Protein AF-A0A7D5L959-F1 (afdb_monomer_lite)

Foldseek 3Di:
DPDQPPDQQDPVLVCVVVVVDAQDDDCRVVVVVVSVVVNVSRVVSVVVVVVCCVPPPDPVVVCVLFPDQDPVRDIRDPNDPVSVVVVVVVVVVVCVVVPLVVQVVVCPPPPDDRPVQVVVQVVVCVVCVVVVHNPVGDDDDCVVVVVVVVVVVVVVVVPDD

Secondary structure (DSSP, 8-state):
-------SS-HHHHHHHTTSS---STTHHHHHHHHHHHHHHHHHHHHHHHHHHHHHS-HHHHHHHH-PPPTTS---TT--HHHHHHHHHHHHHHHHHTTHHHHHHH--STTS--HHHHHHHHHHHHHHHHTT----------HHHHHHHHHHHHHHTTS--

Radius of gyration: 20.01 Å; chains: 1; bounding box: 52×40×47 Å

Organism: NCBI:txid2743089

Sequence (161 aa):
MVSRKNAMPTTEDRRWLTGEKTYDGQHAKRQRYQRRNDVRDRVYDSVLDFTILFWDLEEDERRKIFGEVTDDGSQWVDADEEFRDGVRDALAFLLRGIGVRTLVRESADESSPHVAEQFLALATARAGQREGFLVDDVELDVEGVQECLRERVLADDSGGA

InterPro domains:
  IPR058415 Domain of unknown function [PF26404] (10-156)

pLDDT: mean 71.15, std 14.98, range [38.19, 90.94]

Structure (mmCIF, N/CA/C/O backbone):
data_AF-A0A7D5L959-F1
#
_entry.id   AF-A0A7D5L959-F1
#
loop_
_atom_site.group_PDB
_atom_site.id
_atom_site.type_symbol
_atom_site.label_atom_id
_atom_site.label_alt_id
_atom_site.label_comp_id
_atom_site.label_asym_id
_atom_site.label_entity_id
_atom_site.label_seq_id
_atom_site.pdbx_PDB_ins_code
_atom_site.Cartn_x
_atom_site.Cartn_y
_atom_site.Cartn_z
_atom_site.occupancy
_atom_site.B_iso_or_equiv
_atom_site.auth_seq_id
_atom_site.auth_comp_id
_atom_site.auth_asym_id
_atom_site.auth_atom_id
_atom_site.pdbx_PDB_model_num
ATOM 1 N N . MET A 1 1 ? -21.027 -3.275 -9.545 1.00 38.19 1 MET A N 1
ATOM 2 C CA . MET A 1 1 ? -19.699 -3.008 -8.955 1.00 38.19 1 MET A CA 1
ATOM 3 C C . MET A 1 1 ? -19.902 -2.167 -7.713 1.00 38.19 1 MET A C 1
ATOM 5 O O . MET A 1 1 ? -20.474 -1.091 -7.821 1.00 38.19 1 MET A O 1
ATOM 9 N N . VAL A 1 2 ? -19.539 -2.680 -6.537 1.00 43.62 2 VAL A N 1
ATOM 10 C CA . VAL A 1 2 ? -19.527 -1.874 -5.309 1.00 43.62 2 VAL A CA 1
ATOM 11 C C . VAL A 1 2 ? -18.402 -0.854 -5.472 1.00 43.62 2 VAL A C 1
ATOM 13 O O . VAL A 1 2 ? -17.284 -1.244 -5.796 1.00 43.62 2 VAL A O 1
ATOM 16 N N . SER A 1 3 ? -18.711 0.435 -5.332 1.00 48.69 3 SER A N 1
ATOM 17 C CA . SER A 1 3 ? -17.702 1.495 -5.352 1.00 48.69 3 SER A CA 1
ATOM 18 C C . SER A 1 3 ? -16.715 1.231 -4.216 1.00 48.69 3 SER A C 1
ATOM 20 O O . SER A 1 3 ? -17.086 1.378 -3.051 1.00 48.69 3 SER A O 1
ATOM 22 N N . ARG A 1 4 ? -15.486 0.816 -4.542 1.00 59.28 4 ARG A N 1
ATOM 23 C CA . ARG A 1 4 ? -14.383 0.797 -3.574 1.00 59.28 4 ARG A CA 1
ATOM 24 C C . ARG A 1 4 ? -14.174 2.218 -3.061 1.00 59.28 4 ARG A C 1
ATOM 26 O O . ARG A 1 4 ? -14.469 3.192 -3.768 1.00 59.28 4 ARG A O 1
ATOM 33 N N . LYS A 1 5 ? -13.751 2.368 -1.807 1.00 62.19 5 LYS A N 1
ATOM 34 C CA . LYS A 1 5 ? -13.461 3.698 -1.257 1.00 62.19 5 LYS A CA 1
ATOM 35 C C . LYS A 1 5 ? -12.111 4.127 -1.823 1.00 62.19 5 LYS A C 1
ATOM 37 O O . LYS A 1 5 ? -11.090 3.932 -1.180 1.00 62.19 5 LYS A O 1
ATOM 42 N N . ASN A 1 6 ? -12.132 4.710 -3.021 1.00 54.47 6 ASN A N 1
ATOM 43 C CA . ASN A 1 6 ? -10.957 5.200 -3.740 1.00 54.47 6 ASN A CA 1
ATOM 44 C C . ASN A 1 6 ? -10.188 6.211 -2.873 1.00 54.47 6 ASN A C 1
ATOM 46 O O . ASN A 1 6 ? -10.568 7.380 -2.824 1.00 54.47 6 ASN A O 1
ATOM 50 N N . ALA A 1 7 ? -9.188 5.752 -2.119 1.00 57.28 7 ALA A N 1
ATOM 51 C CA . ALA A 1 7 ? -7.979 6.482 -1.739 1.00 57.28 7 ALA A CA 1
ATOM 52 C C . ALA A 1 7 ? -7.244 5.763 -0.600 1.00 57.28 7 ALA A C 1
ATOM 54 O O . ALA A 1 7 ? -7.848 5.395 0.415 1.00 57.28 7 ALA A O 1
ATOM 55 N N . MET A 1 8 ? -5.914 5.752 -0.738 1.00 70.44 8 MET A N 1
ATOM 56 C CA . MET A 1 8 ? -4.934 5.712 0.352 1.00 70.44 8 MET A CA 1
ATOM 57 C C . MET A 1 8 ? -5.342 6.625 1.523 1.00 70.44 8 MET A C 1
ATOM 59 O O . MET A 1 8 ? -6.139 7.546 1.316 1.00 70.44 8 MET A O 1
ATOM 63 N N . PRO A 1 9 ? -4.823 6.397 2.750 1.00 79.25 9 PRO A N 1
ATOM 64 C CA . PRO A 1 9 ? -5.300 7.081 3.950 1.00 79.25 9 PRO A CA 1
ATOM 65 C C . PRO A 1 9 ? -5.525 8.574 3.714 1.00 79.25 9 PRO A C 1
ATOM 67 O O . PRO A 1 9 ? -4.619 9.285 3.266 1.00 79.25 9 PRO A O 1
ATOM 70 N N . THR A 1 10 ? -6.749 9.036 3.980 1.00 86.12 10 THR A N 1
ATOM 71 C CA . THR A 1 10 ? -7.120 10.437 3.762 1.00 86.12 10 THR A CA 1
ATOM 72 C C . THR A 1 10 ? -6.328 11.344 4.695 1.00 86.12 10 THR A C 1
ATOM 74 O O . THR A 1 10 ? -5.794 10.898 5.712 1.00 86.12 10 THR A O 1
ATOM 77 N N . THR A 1 11 ? -6.304 12.648 4.418 1.00 86.50 11 THR A N 1
ATOM 78 C CA . THR A 1 11 ? -5.689 13.629 5.323 1.00 86.50 11 THR A CA 1
ATOM 79 C C . THR A 1 11 ? -6.217 13.497 6.753 1.00 86.50 11 THR A C 1
ATOM 81 O O . THR A 1 11 ? -5.450 13.573 7.705 1.00 86.50 11 THR A O 1
ATOM 84 N N . GLU A 1 12 ? -7.515 13.240 6.935 1.00 86.38 12 GLU A N 1
ATOM 85 C CA . GLU A 1 12 ? -8.068 13.022 8.274 1.00 86.38 12 GLU A CA 1
ATOM 86 C C . GLU A 1 12 ? -7.581 11.729 8.926 1.00 86.38 12 GLU A C 1
ATOM 88 O O . GLU A 1 12 ? -7.374 11.704 10.140 1.00 86.38 12 GLU A O 1
ATOM 93 N N . ASP A 1 13 ? -7.421 10.665 8.139 1.00 88.94 13 ASP A N 1
ATOM 94 C CA . ASP A 1 13 ? -6.902 9.394 8.631 1.00 88.94 13 ASP A CA 1
ATOM 95 C C . ASP A 1 13 ? -5.457 9.567 9.096 1.00 88.94 13 ASP A C 1
ATOM 97 O O . ASP A 1 13 ? -5.129 9.133 10.196 1.00 88.94 13 ASP A O 1
ATOM 101 N N . ARG A 1 14 ? -4.631 10.284 8.320 1.00 88.56 14 ARG A N 1
ATOM 102 C CA . ARG A 1 14 ? -3.250 10.622 8.694 1.00 88.56 14 ARG A CA 1
ATOM 103 C C . ARG A 1 14 ? -3.209 11.393 10.002 1.00 88.56 14 ARG A C 1
ATOM 105 O O . ARG A 1 14 ? -2.604 10.910 10.946 1.00 88.56 14 ARG A O 1
ATOM 112 N N . ARG A 1 15 ? -3.947 12.504 10.104 1.00 89.25 15 ARG A N 1
ATOM 113 C CA . ARG A 1 15 ? -4.000 13.320 11.331 1.00 89.25 15 ARG A CA 1
ATOM 114 C C . ARG A 1 15 ? -4.450 12.518 12.551 1.00 89.25 15 ARG A C 1
ATOM 116 O O . ARG A 1 15 ? -3.992 12.757 13.661 1.00 89.25 15 ARG A O 1
ATOM 123 N N . TRP A 1 16 ? -5.375 11.576 12.375 1.00 90.94 16 TRP A N 1
ATOM 124 C CA . TRP A 1 16 ? -5.809 10.713 13.472 1.00 90.94 16 TRP A CA 1
ATOM 125 C C . TRP A 1 16 ? -4.756 9.657 13.849 1.00 90.94 16 TRP A C 1
ATOM 127 O O . TRP A 1 16 ? -4.556 9.401 15.035 1.00 90.94 16 TRP A O 1
ATOM 137 N N . LEU A 1 17 ? -4.070 9.062 12.868 1.00 89.06 17 LEU A N 1
ATOM 138 C CA . LEU A 1 17 ? -3.004 8.078 13.086 1.00 89.06 17 LEU A CA 1
ATOM 139 C C . LEU A 1 17 ? -1.735 8.706 13.687 1.00 89.06 17 LEU A C 1
ATOM 141 O O . LEU A 1 17 ? -1.097 8.065 14.517 1.00 89.06 17 LEU A O 1
ATOM 145 N N . THR A 1 18 ? -1.403 9.949 13.322 1.00 89.69 18 THR A N 1
ATOM 146 C CA . THR A 1 18 ? -0.261 10.714 13.862 1.00 89.69 18 THR A CA 1
ATOM 147 C C . THR A 1 18 ? -0.557 11.370 15.212 1.00 89.69 18 THR A C 1
ATOM 149 O O . THR A 1 18 ? 0.339 11.921 15.843 1.00 89.69 18 THR A O 1
ATOM 152 N N . GLY A 1 19 ? -1.807 11.309 15.686 1.00 88.19 19 GLY A N 1
ATOM 153 C CA . GLY A 1 19 ? -2.224 11.911 16.955 1.00 88.19 19 GLY A CA 1
ATOM 154 C C . GLY A 1 19 ? -2.512 13.415 16.889 1.00 88.19 19 GLY A C 1
ATOM 155 O O . GLY A 1 19 ? -2.904 14.001 17.895 1.00 88.19 19 GLY A O 1
ATOM 156 N N . GLU A 1 20 ? -2.405 14.042 15.716 1.00 88.81 20 GLU A N 1
ATOM 157 C CA . GLU A 1 20 ? -2.801 15.440 15.488 1.00 88.81 20 GLU A CA 1
ATOM 158 C C . GLU A 1 20 ? -4.312 15.681 15.638 1.00 88.81 20 GLU A C 1
ATOM 160 O O . GLU A 1 20 ? -4.755 16.816 15.834 1.00 88.81 20 GLU A O 1
ATOM 165 N N . LYS A 1 21 ? -5.128 14.630 15.505 1.00 88.81 21 LYS A N 1
ATOM 166 C CA . LYS A 1 21 ? -6.578 14.658 15.718 1.00 88.81 21 LYS A CA 1
ATOM 167 C C . LYS A 1 21 ? -6.979 13.581 16.718 1.00 88.81 21 LYS A C 1
ATOM 169 O O . LYS A 1 21 ? -6.784 12.395 16.465 1.00 88.81 21 LYS A O 1
ATOM 174 N N . THR A 1 22 ? -7.663 13.986 17.784 1.00 85.88 22 THR A N 1
ATOM 175 C CA . THR A 1 22 ? -8.243 13.075 18.781 1.00 85.88 22 THR A CA 1
ATOM 176 C C . THR A 1 22 ? -9.766 13.179 18.775 1.00 85.88 22 THR A C 1
ATOM 178 O O . THR A 1 22 ? -10.337 14.221 18.456 1.00 85.88 22 THR A O 1
ATOM 181 N N . TYR A 1 23 ? -10.434 12.063 19.064 1.00 85.00 23 TYR A N 1
ATOM 182 C CA . TYR A 1 23 ? -11.885 12.020 19.223 1.00 85.00 23 TYR A CA 1
ATOM 183 C C . TYR A 1 23 ? -12.220 11.941 20.708 1.00 85.00 23 TYR A C 1
ATOM 185 O O . TYR A 1 23 ? -11.920 10.924 21.339 1.00 85.00 23 TYR A O 1
ATOM 193 N N . ASP A 1 24 ? -12.901 12.966 21.215 1.00 82.94 24 ASP A N 1
ATOM 194 C CA . ASP A 1 24 ? -13.306 13.099 22.615 1.00 82.94 24 ASP A CA 1
ATOM 195 C C . ASP A 1 24 ? -14.835 13.224 22.756 1.00 82.94 24 ASP A C 1
ATOM 197 O O . ASP A 1 24 ? -15.558 13.493 21.795 1.00 82.94 24 ASP A O 1
ATOM 201 N N . GLY A 1 25 ? -15.353 12.971 23.962 1.00 87.44 25 GLY A N 1
ATOM 202 C CA . GLY A 1 25 ? -16.783 13.075 24.285 1.00 87.44 25 GLY A CA 1
ATOM 203 C C . GLY A 1 25 ? -17.577 11.759 24.233 1.00 87.44 25 GLY A C 1
ATOM 204 O O . GLY A 1 25 ? -17.027 10.668 24.066 1.00 87.44 25 GLY A O 1
ATOM 205 N N . GLN A 1 26 ? -18.906 11.853 24.396 1.00 80.56 26 GLN A N 1
ATOM 206 C CA . GLN A 1 26 ? -19.797 10.697 24.631 1.00 80.56 26 GLN A CA 1
ATOM 207 C C . GLN A 1 26 ? -19.765 9.631 23.521 1.00 80.56 26 GLN A C 1
ATOM 209 O O . GLN A 1 26 ? -20.008 8.452 23.779 1.00 80.56 26 GLN A O 1
ATOM 214 N N . HIS A 1 27 ? -19.437 10.013 22.286 1.00 83.06 27 HIS A N 1
ATOM 215 C CA . HIS A 1 27 ? -19.382 9.097 21.142 1.00 83.06 27 HIS A CA 1
ATOM 216 C C . HIS A 1 27 ? -17.956 8.776 20.672 1.00 83.06 27 HIS A C 1
ATOM 218 O O . HIS A 1 27 ? -17.787 8.067 19.678 1.00 83.06 27 HIS A O 1
ATOM 224 N N . ALA A 1 28 ? -16.928 9.207 21.411 1.00 84.12 28 ALA A N 1
ATOM 225 C CA . ALA A 1 28 ? -15.518 9.027 21.060 1.00 84.12 28 ALA A CA 1
ATOM 226 C C . ALA A 1 28 ? -15.138 7.568 20.776 1.00 84.12 28 ALA A C 1
ATOM 228 O O . ALA A 1 28 ? -14.364 7.273 19.868 1.00 84.12 28 ALA A O 1
ATOM 229 N N . LYS A 1 29 ? -15.674 6.616 21.551 1.00 85.06 29 LYS A N 1
ATOM 230 C CA . LYS A 1 29 ? -15.396 5.184 21.350 1.00 85.06 29 LYS A CA 1
ATOM 231 C C . LYS A 1 29 ? -15.922 4.691 19.998 1.00 85.06 29 LYS A C 1
ATOM 233 O O . LYS A 1 29 ? -15.203 4.003 19.278 1.00 85.06 29 LYS A O 1
ATOM 238 N N . ARG A 1 30 ? -17.153 5.077 19.642 1.00 88.94 30 ARG A N 1
ATOM 239 C CA . ARG A 1 30 ? -17.791 4.701 18.372 1.00 88.94 30 ARG A CA 1
ATOM 240 C C . ARG A 1 30 ? -17.087 5.354 17.183 1.00 88.94 30 ARG A C 1
ATOM 242 O O . ARG A 1 30 ? -16.822 4.666 16.206 1.00 88.94 30 ARG A O 1
ATOM 249 N N . GLN A 1 31 ? -16.735 6.635 17.293 1.00 86.00 31 GLN A N 1
ATOM 250 C CA . GLN A 1 31 ? -16.019 7.366 16.243 1.00 86.00 31 GLN A CA 1
ATOM 251 C C . GLN A 1 31 ? -14.629 6.774 15.984 1.00 86.00 31 GLN A C 1
ATOM 253 O O . GLN A 1 31 ? -14.275 6.522 14.836 1.00 86.00 31 GLN A O 1
ATOM 258 N N . ARG A 1 32 ? -13.871 6.447 17.042 1.00 86.31 32 ARG A N 1
ATOM 259 C CA . ARG A 1 32 ? -12.577 5.753 16.914 1.00 86.31 32 ARG A CA 1
ATOM 260 C C . ARG A 1 32 ? -12.714 4.381 16.260 1.00 86.31 32 ARG A C 1
ATOM 262 O O . ARG A 1 32 ? -11.876 4.016 15.444 1.00 86.31 32 ARG A O 1
ATOM 269 N N . TYR A 1 33 ? -13.750 3.620 16.612 1.00 87.88 33 TYR A N 1
ATOM 270 C CA . TYR A 1 33 ? -14.001 2.315 16.000 1.00 87.88 33 TYR A CA 1
ATOM 271 C C . TYR A 1 33 ? -14.330 2.434 14.508 1.00 87.88 33 TYR A C 1
ATOM 273 O O . TYR A 1 33 ? -13.717 1.750 13.696 1.00 87.88 33 TYR A O 1
ATOM 281 N N . GLN A 1 34 ? -15.246 3.336 14.143 1.00 87.00 34 GLN A N 1
ATOM 282 C CA . GLN A 1 34 ? -15.591 3.590 12.742 1.00 87.00 34 GLN A CA 1
ATOM 283 C C . GLN A 1 34 ? -14.365 4.029 11.945 1.00 87.00 34 GLN A C 1
ATOM 285 O O . GLN A 1 34 ? -14.084 3.444 10.907 1.00 87.00 34 GLN A O 1
ATOM 290 N N . ARG A 1 35 ? -13.565 4.952 12.492 1.00 88.88 35 ARG A N 1
ATOM 291 C CA . ARG A 1 35 ? -12.331 5.412 11.851 1.00 88.88 35 ARG A CA 1
ATOM 292 C C . ARG A 1 35 ? -11.332 4.275 11.622 1.00 88.88 35 ARG A C 1
ATOM 294 O O . ARG A 1 35 ? -10.768 4.184 10.540 1.00 88.88 35 ARG A O 1
ATOM 301 N N . ARG A 1 36 ? -11.144 3.372 12.594 1.00 88.88 36 ARG A N 1
ATOM 302 C CA . ARG A 1 36 ? -10.313 2.165 12.410 1.00 88.88 36 ARG A CA 1
ATOM 303 C C . ARG A 1 36 ? -10.810 1.303 11.259 1.00 88.88 36 ARG A C 1
ATOM 305 O O . ARG A 1 36 ? -9.996 0.836 10.471 1.00 88.88 36 ARG A O 1
ATOM 312 N N . ASN A 1 37 ? -12.120 1.081 11.186 1.00 88.44 37 ASN A N 1
ATOM 313 C CA . ASN A 1 37 ? -12.697 0.266 10.128 1.00 88.44 37 ASN A CA 1
ATOM 314 C C . ASN A 1 37 ? -12.556 0.941 8.759 1.00 88.44 37 ASN A C 1
ATOM 316 O O . ASN A 1 37 ? -12.149 0.290 7.810 1.00 88.44 37 ASN A O 1
ATOM 320 N N . ASP A 1 38 ? -12.795 2.250 8.672 1.00 88.44 38 ASP A N 1
ATOM 321 C CA . ASP A 1 38 ? -12.624 3.008 7.431 1.00 88.44 38 ASP A CA 1
ATOM 322 C C . ASP A 1 38 ? -11.174 2.991 6.936 1.00 88.44 38 ASP A C 1
ATOM 324 O O . ASP A 1 38 ? -10.941 2.774 5.750 1.00 88.44 38 ASP A O 1
ATOM 328 N N . VAL A 1 39 ? -10.199 3.168 7.836 1.00 87.38 39 VAL A N 1
ATOM 329 C CA . VAL A 1 39 ? -8.774 3.038 7.496 1.00 87.38 39 VAL A CA 1
ATOM 330 C C . VAL A 1 39 ? -8.463 1.621 7.019 1.00 87.38 39 VAL A C 1
ATOM 332 O O . VAL A 1 39 ? -7.783 1.461 6.011 1.00 87.38 39 VAL A O 1
ATOM 335 N N . ARG A 1 40 ? -8.980 0.593 7.705 1.00 87.94 40 ARG A N 1
ATOM 336 C CA . ARG A 1 40 ? -8.778 -0.808 7.314 1.00 87.94 40 ARG A CA 1
ATOM 337 C C . ARG A 1 40 ? -9.314 -1.085 5.913 1.00 87.94 40 ARG A C 1
ATOM 339 O O . ARG A 1 40 ? -8.603 -1.677 5.109 1.00 87.94 40 ARG A O 1
ATOM 346 N N . ASP A 1 41 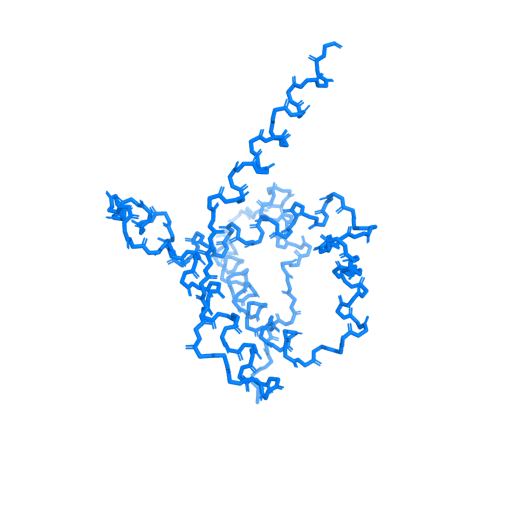? -10.542 -0.659 5.638 1.00 87.12 41 ASP A N 1
ATOM 347 C CA . ASP A 1 41 ? -11.198 -0.889 4.353 1.00 87.12 41 ASP A CA 1
ATOM 348 C C . ASP A 1 41 ? -10.450 -0.158 3.227 1.00 87.12 41 ASP A C 1
ATOM 350 O O . ASP A 1 41 ? -10.202 -0.749 2.183 1.00 87.12 41 ASP A O 1
ATOM 354 N N . ARG A 1 42 ? -9.987 1.081 3.463 1.00 88.06 42 ARG A N 1
ATOM 355 C CA . ARG A 1 42 ? -9.160 1.829 2.497 1.00 88.06 42 ARG A CA 1
ATOM 356 C C . ARG A 1 42 ? -7.826 1.156 2.210 1.00 88.06 42 ARG A C 1
ATOM 358 O O . ARG A 1 42 ? -7.444 1.049 1.056 1.00 88.06 42 ARG A O 1
ATOM 365 N N . VAL A 1 43 ? -7.113 0.704 3.244 1.00 86.50 43 VAL A N 1
ATOM 366 C CA . VAL A 1 43 ? -5.838 -0.008 3.060 1.00 86.50 43 VAL A CA 1
ATOM 367 C C . VAL A 1 43 ? -6.060 -1.290 2.261 1.00 86.50 43 VAL A C 1
ATOM 369 O O . VAL A 1 43 ? -5.298 -1.572 1.344 1.00 86.50 43 VAL A O 1
ATOM 372 N N . TYR A 1 44 ? -7.114 -2.042 2.579 1.00 84.44 44 TYR A N 1
ATOM 373 C CA . TYR A 1 44 ? -7.464 -3.257 1.849 1.00 84.44 44 TYR A CA 1
ATOM 374 C C . TYR A 1 44 ? -7.781 -2.974 0.374 1.00 84.44 44 TYR A C 1
ATOM 376 O O . TYR A 1 44 ? -7.212 -3.623 -0.502 1.00 84.44 44 TYR A O 1
ATOM 384 N N . ASP A 1 45 ? -8.630 -1.980 0.097 1.00 85.81 45 ASP A N 1
ATOM 385 C CA . ASP A 1 45 ? -8.975 -1.573 -1.268 1.00 85.81 45 ASP A CA 1
ATOM 386 C C . ASP A 1 45 ? -7.724 -1.118 -2.044 1.00 85.81 45 ASP A C 1
ATOM 388 O O . ASP A 1 45 ? -7.495 -1.598 -3.152 1.00 85.81 45 ASP A O 1
ATOM 392 N N . SER A 1 46 ? -6.853 -0.297 -1.440 1.00 85.12 46 SER A N 1
ATOM 393 C CA . SER A 1 46 ? -5.596 0.144 -2.063 1.00 85.12 46 SER A CA 1
ATOM 394 C C . SER A 1 46 ? -4.662 -1.017 -2.419 1.00 85.12 46 SER A C 1
ATOM 396 O O . SER A 1 46 ? -4.033 -1.000 -3.473 1.00 85.12 46 SER A O 1
ATOM 398 N N . VAL A 1 47 ? -4.567 -2.042 -1.563 1.00 84.12 47 VAL A N 1
ATOM 399 C CA . VAL A 1 47 ? -3.750 -3.233 -1.854 1.00 84.12 47 VAL A CA 1
ATOM 400 C C . VAL A 1 47 ? -4.288 -3.987 -3.069 1.00 84.12 47 VAL A C 1
ATOM 402 O O . VAL A 1 47 ? -3.509 -4.456 -3.898 1.00 84.12 47 VAL A O 1
ATOM 405 N N . LEU A 1 48 ? -5.611 -4.086 -3.210 1.00 84.44 48 LEU A N 1
ATOM 406 C CA . LEU A 1 48 ? -6.215 -4.695 -4.394 1.00 84.44 48 LEU A CA 1
ATOM 407 C C . LEU A 1 48 ? -5.994 -3.849 -5.648 1.00 84.44 48 LEU A C 1
ATOM 409 O O . LEU A 1 48 ? -5.778 -4.403 -6.726 1.00 84.44 48 LEU A O 1
ATOM 413 N N . ASP A 1 49 ? -6.015 -2.526 -5.518 1.00 86.44 49 ASP A N 1
ATOM 414 C CA . ASP A 1 49 ? -5.787 -1.622 -6.640 1.00 86.44 49 ASP A CA 1
ATOM 415 C C . ASP A 1 49 ? -4.340 -1.699 -7.156 1.00 86.44 49 ASP A C 1
ATOM 417 O O . ASP A 1 49 ? -4.131 -1.563 -8.361 1.00 86.44 49 ASP A O 1
ATOM 421 N N . PHE A 1 50 ? -3.350 -2.056 -6.321 1.00 85.06 50 PHE A N 1
ATOM 422 C CA . PHE A 1 50 ? -1.994 -2.357 -6.8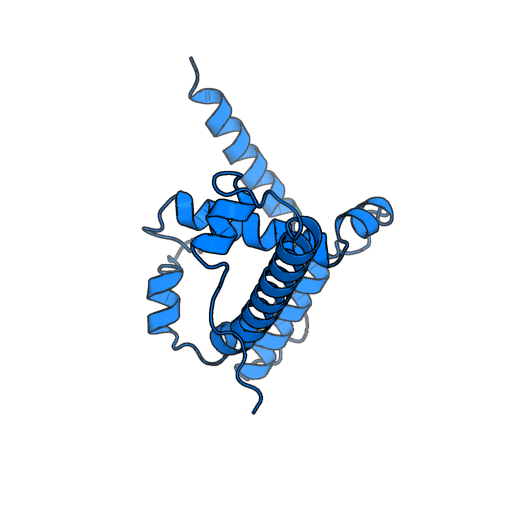07 1.00 85.06 50 PHE A CA 1
ATOM 423 C C . PHE A 1 50 ? -1.954 -3.506 -7.812 1.00 85.06 50 PHE A C 1
ATOM 425 O O . PHE A 1 50 ? -1.081 -3.511 -8.668 1.00 85.06 50 PHE A O 1
ATOM 432 N N . THR A 1 51 ? -2.901 -4.449 -7.767 1.00 82.38 51 THR A N 1
ATOM 433 C CA . THR A 1 51 ? -2.987 -5.488 -8.807 1.00 82.38 51 THR A CA 1
ATOM 434 C C . THR A 1 51 ? -3.317 -4.862 -10.159 1.00 82.38 51 THR A C 1
ATOM 436 O O . THR A 1 51 ? -2.717 -5.224 -11.160 1.00 82.38 51 THR A O 1
ATOM 439 N N . ILE A 1 52 ? -4.231 -3.891 -10.193 1.00 85.69 52 ILE A N 1
ATOM 440 C CA . ILE A 1 52 ? -4.589 -3.175 -11.423 1.00 85.69 52 ILE A CA 1
ATOM 441 C C . ILE A 1 52 ? -3.405 -2.322 -11.881 1.00 85.69 52 ILE A C 1
ATOM 443 O O . ILE A 1 52 ? -3.016 -2.393 -13.038 1.00 85.69 52 ILE A O 1
ATOM 447 N N . LEU A 1 53 ? -2.782 -1.566 -10.971 1.00 86.56 53 LEU A N 1
ATOM 448 C CA . LEU A 1 53 ? -1.620 -0.736 -11.304 1.00 86.56 53 LEU A CA 1
ATOM 449 C C . LEU A 1 53 ? -0.441 -1.566 -11.816 1.00 86.56 53 LEU A C 1
ATOM 451 O O . LEU A 1 53 ? 0.234 -1.155 -12.747 1.00 86.56 53 LEU A O 1
ATOM 455 N N . PHE A 1 54 ? -0.197 -2.737 -11.236 1.00 83.50 54 PHE A N 1
ATOM 456 C CA . PHE A 1 54 ? 0.880 -3.616 -11.675 1.00 83.50 54 PHE A CA 1
ATOM 457 C C . PHE A 1 54 ? 0.660 -4.135 -13.101 1.00 83.50 54 PHE A C 1
ATOM 459 O O . PHE A 1 54 ? 1.616 -4.310 -13.849 1.00 83.50 54 PHE A O 1
ATOM 466 N N . TRP A 1 55 ? -0.594 -4.380 -13.475 1.00 81.06 55 TRP A N 1
ATOM 467 C CA . TRP A 1 55 ? -0.936 -5.062 -14.719 1.00 81.06 55 TRP A CA 1
ATOM 468 C C . TRP A 1 55 ? -1.343 -4.159 -15.874 1.00 81.06 55 TRP A C 1
ATOM 470 O O . TRP A 1 55 ? -1.134 -4.524 -17.031 1.00 81.06 55 TRP A O 1
ATOM 480 N N . ASP A 1 56 ? -1.990 -3.045 -15.561 1.00 86.31 56 ASP A N 1
ATOM 481 C CA . ASP A 1 56 ? -2.713 -2.233 -16.534 1.00 86.31 56 ASP A CA 1
ATOM 482 C C . ASP A 1 56 ? -2.184 -0.789 -16.587 1.00 86.31 56 ASP A C 1
ATOM 484 O O . ASP A 1 56 ? -2.610 -0.022 -17.449 1.00 86.31 56 ASP A O 1
ATOM 488 N N . LEU A 1 57 ? -1.259 -0.399 -15.695 1.00 87.50 57 LEU A N 1
ATOM 489 C CA . LEU A 1 57 ? -0.564 0.881 -15.821 1.00 87.50 57 LEU A CA 1
ATOM 490 C C . LEU A 1 57 ? 0.443 0.805 -16.970 1.00 87.50 57 LEU A C 1
ATOM 492 O O . LEU A 1 57 ? 1.283 -0.094 -17.016 1.00 87.50 57 LEU A O 1
ATOM 496 N N . GLU A 1 58 ? 0.371 1.777 -17.876 1.00 86.81 58 GLU A N 1
ATOM 497 C CA . GLU A 1 58 ? 1.281 1.862 -19.013 1.00 86.81 58 GLU A CA 1
ATOM 498 C C . GLU A 1 58 ? 2.741 1.969 -18.559 1.00 86.81 58 GLU A C 1
ATOM 500 O O . GLU A 1 58 ? 3.066 2.642 -17.579 1.00 86.81 58 GLU A O 1
ATOM 505 N N . GLU A 1 59 ? 3.635 1.330 -19.312 1.00 82.81 59 GLU A N 1
ATOM 506 C CA . GLU A 1 59 ? 5.066 1.279 -19.008 1.00 82.81 59 GLU A CA 1
ATOM 507 C C . GLU A 1 59 ? 5.678 2.681 -18.842 1.00 82.81 59 GLU A C 1
ATOM 509 O O . GLU A 1 59 ? 6.449 2.918 -17.915 1.00 82.81 59 GLU A O 1
ATOM 514 N N . ASP A 1 60 ? 5.299 3.629 -19.702 1.00 84.44 60 ASP A N 1
ATOM 515 C CA . ASP A 1 60 ? 5.796 5.008 -19.650 1.00 84.44 60 ASP A CA 1
ATOM 516 C C . ASP A 1 60 ? 5.351 5.730 -18.366 1.00 84.44 60 ASP A C 1
ATOM 518 O O . ASP A 1 60 ? 6.122 6.491 -17.782 1.00 84.44 60 ASP A O 1
ATOM 522 N N . GLU A 1 61 ? 4.133 5.470 -17.883 1.00 87.12 61 GLU A N 1
ATOM 523 C CA . GLU A 1 61 ? 3.644 6.002 -16.606 1.00 87.12 61 GLU A CA 1
ATOM 524 C C . GLU A 1 61 ? 4.320 5.310 -15.419 1.00 87.12 61 GLU A C 1
ATOM 526 O O . GLU A 1 61 ? 4.684 5.967 -14.443 1.00 87.12 61 GLU A O 1
ATOM 531 N N . ARG A 1 62 ? 4.582 4.001 -15.515 1.00 84.25 62 ARG A N 1
ATOM 532 C CA . ARG A 1 62 ? 5.355 3.273 -14.502 1.00 84.25 62 ARG A CA 1
ATOM 533 C C . ARG A 1 62 ? 6.772 3.837 -14.379 1.00 84.25 62 ARG A C 1
ATOM 535 O O . ARG A 1 62 ? 7.219 4.087 -13.261 1.00 84.25 62 ARG A O 1
ATOM 542 N N . ARG A 1 63 ? 7.451 4.111 -15.498 1.00 80.62 63 ARG A N 1
ATOM 543 C CA . ARG A 1 63 ? 8.785 4.740 -15.503 1.00 80.62 63 ARG A CA 1
ATOM 544 C C . ARG A 1 63 ? 8.775 6.131 -14.870 1.00 80.62 63 ARG A C 1
ATOM 546 O O . ARG A 1 63 ? 9.693 6.466 -14.137 1.00 80.62 63 ARG A O 1
ATOM 553 N N . LYS A 1 64 ? 7.719 6.926 -15.053 1.00 81.75 64 LYS A N 1
ATOM 554 C CA . LYS A 1 64 ? 7.602 8.235 -14.377 1.00 81.75 64 LYS A CA 1
ATOM 555 C C . LYS A 1 64 ? 7.467 8.127 -12.855 1.00 81.75 64 LYS A C 1
ATOM 557 O O . LYS A 1 64 ? 7.859 9.053 -12.155 1.00 81.75 64 LYS A O 1
ATOM 562 N N . ILE A 1 65 ? 6.900 7.032 -12.346 1.00 81.88 65 ILE A N 1
ATOM 563 C CA . ILE A 1 65 ? 6.722 6.802 -10.902 1.00 81.88 65 ILE A CA 1
ATOM 564 C C . ILE A 1 65 ? 7.992 6.222 -10.274 1.00 81.88 65 ILE A C 1
ATOM 566 O O . ILE A 1 65 ? 8.404 6.653 -9.201 1.00 81.88 65 ILE A O 1
ATOM 570 N N . PHE A 1 66 ? 8.582 5.215 -10.919 1.00 80.00 66 PHE A N 1
ATOM 571 C CA . PHE A 1 66 ? 9.687 4.427 -10.365 1.00 80.00 66 PHE A CA 1
ATOM 572 C C . PHE A 1 66 ? 11.073 4.862 -10.877 1.00 80.00 66 PHE A C 1
ATOM 574 O O . PHE A 1 66 ? 12.093 4.342 -10.425 1.00 80.00 66 PHE A O 1
ATOM 581 N N . GLY A 1 67 ? 11.123 5.819 -11.803 1.00 76.31 67 GLY A N 1
ATOM 582 C CA . GLY A 1 67 ? 12.332 6.204 -12.524 1.00 76.31 67 GLY A CA 1
ATOM 583 C C . GLY A 1 67 ? 12.676 5.238 -13.662 1.00 76.31 67 GLY A C 1
ATOM 584 O O . GLY A 1 67 ? 11.960 4.270 -13.944 1.00 76.31 67 GLY A O 1
ATOM 585 N N . GLU A 1 68 ? 13.799 5.510 -14.322 1.00 70.94 68 GLU A N 1
ATOM 586 C CA . GLU A 1 68 ? 14.377 4.613 -15.323 1.00 70.94 68 GLU A CA 1
ATOM 587 C C . GLU A 1 68 ? 15.293 3.577 -14.662 1.00 70.94 68 GLU A C 1
ATOM 589 O O . GLU A 1 68 ? 15.891 3.834 -13.615 1.00 70.94 68 GLU A O 1
ATOM 594 N N . VAL A 1 69 ? 15.369 2.394 -15.276 1.00 66.62 69 VAL A N 1
ATOM 595 C CA . VAL A 1 69 ? 16.378 1.386 -14.942 1.00 66.62 69 VAL A CA 1
ATOM 596 C C . VAL A 1 69 ? 17.599 1.678 -15.803 1.00 66.62 69 VAL A C 1
ATOM 598 O O . VAL A 1 69 ? 17.503 1.631 -17.029 1.00 66.62 69 VAL A O 1
ATOM 601 N N . THR A 1 70 ? 18.722 2.013 -15.181 1.00 72.50 70 THR A N 1
ATOM 602 C CA . THR A 1 70 ? 19.985 2.258 -15.884 1.00 72.50 70 THR A CA 1
ATOM 603 C C . THR A 1 70 ? 20.646 0.961 -16.330 1.00 72.50 70 THR A C 1
ATOM 605 O O . THR A 1 70 ? 20.302 -0.127 -15.872 1.00 72.50 70 THR A O 1
ATOM 608 N N . ASP A 1 71 ? 21.633 1.081 -17.221 1.00 71.31 71 ASP A N 1
ATOM 609 C CA . ASP A 1 71 ? 22.384 -0.055 -17.773 1.00 71.31 71 ASP A CA 1
ATOM 610 C C . ASP A 1 71 ? 23.092 -0.908 -16.698 1.00 71.31 71 ASP A C 1
ATOM 612 O O . ASP A 1 71 ? 23.398 -2.074 -16.934 1.00 71.31 71 ASP A O 1
ATOM 616 N N . ASP A 1 72 ? 23.344 -0.346 -15.512 1.00 72.50 72 ASP A N 1
ATOM 617 C CA . ASP A 1 72 ? 23.900 -1.046 -14.345 1.00 72.50 72 ASP A CA 1
ATOM 618 C C . ASP A 1 72 ? 22.833 -1.744 -13.473 1.00 72.50 72 ASP A C 1
ATOM 620 O O . ASP A 1 72 ? 23.157 -2.313 -12.432 1.00 72.50 72 ASP A O 1
ATOM 624 N N . GLY A 1 73 ? 21.563 -1.713 -13.888 1.00 58.59 73 GLY A N 1
ATOM 625 C CA . GLY A 1 73 ? 20.436 -2.306 -13.172 1.00 58.59 73 GLY A CA 1
ATOM 626 C C . GLY A 1 73 ? 19.860 -1.432 -12.056 1.00 58.59 73 GLY A C 1
ATOM 627 O O . GLY A 1 73 ? 18.935 -1.873 -11.368 1.00 58.59 73 GLY A O 1
ATOM 628 N N . SER A 1 74 ? 20.352 -0.204 -11.862 1.00 62.59 74 SER A N 1
ATOM 629 C CA . SER A 1 74 ? 19.786 0.702 -10.860 1.00 62.59 74 SER A CA 1
ATOM 630 C C . SER A 1 74 ? 18.436 1.243 -11.328 1.00 62.59 74 SER A C 1
ATOM 632 O O . SER A 1 74 ? 18.338 1.952 -12.321 1.00 62.59 74 SER A O 1
ATOM 634 N N . GLN A 1 75 ? 17.372 0.941 -10.590 1.00 63.72 75 GLN A N 1
ATOM 635 C CA . GLN A 1 75 ? 16.116 1.690 -10.664 1.00 63.72 75 GLN A CA 1
ATOM 636 C C . GLN A 1 75 ? 16.227 2.927 -9.749 1.00 63.72 75 GLN A C 1
ATOM 638 O O . GLN A 1 75 ? 17.102 2.948 -8.880 1.00 63.72 75 GLN A O 1
ATOM 643 N N . TRP A 1 76 ? 15.340 3.925 -9.876 1.00 67.12 76 TRP A N 1
ATOM 644 C CA . TRP A 1 76 ? 15.263 5.105 -8.985 1.00 67.12 76 TRP A CA 1
ATOM 645 C C . TRP A 1 76 ? 16.230 6.266 -9.245 1.00 67.12 76 TRP A C 1
ATOM 647 O O . TRP A 1 76 ? 16.474 7.069 -8.328 1.00 67.12 76 TRP A O 1
ATOM 657 N N . VAL A 1 77 ? 16.752 6.395 -10.467 1.00 61.38 77 VAL A N 1
ATOM 658 C CA . VAL A 1 77 ? 17.429 7.631 -10.891 1.00 61.38 77 VAL A CA 1
ATOM 659 C C . VAL A 1 77 ? 16.440 8.789 -10.720 1.00 61.38 77 VAL A C 1
ATOM 661 O O . VAL A 1 77 ? 15.315 8.714 -11.204 1.00 61.38 77 VAL A O 1
ATOM 664 N N . ASP A 1 78 ? 16.828 9.803 -9.945 1.00 59.72 78 ASP A N 1
ATOM 665 C CA . ASP A 1 78 ? 16.024 10.990 -9.594 1.00 59.72 78 ASP A CA 1
ATOM 666 C C . ASP A 1 78 ? 14.815 10.791 -8.656 1.00 59.72 78 ASP A C 1
ATOM 668 O O . ASP A 1 78 ? 14.028 11.719 -8.460 1.00 59.72 78 ASP A O 1
ATOM 672 N N . ALA A 1 79 ? 14.667 9.633 -8.005 1.00 66.56 79 ALA A N 1
ATOM 673 C CA . ALA A 1 79 ? 13.661 9.489 -6.948 1.00 66.56 79 ALA A CA 1
ATOM 674 C C . ALA A 1 79 ? 14.111 10.153 -5.635 1.00 66.56 79 ALA A C 1
ATOM 676 O O . ALA A 1 79 ? 15.2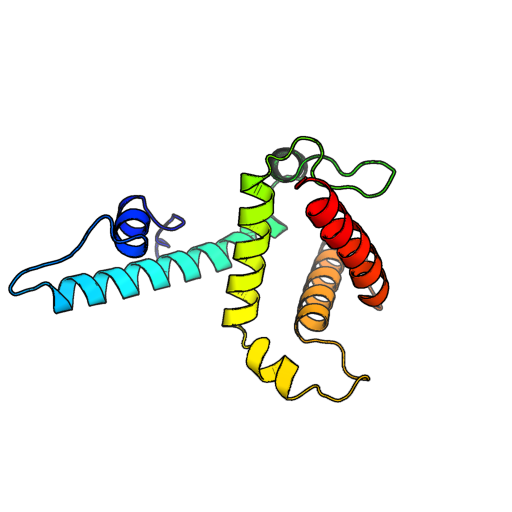42 9.946 -5.187 1.00 66.56 79 ALA A O 1
ATOM 677 N N . ASP A 1 80 ? 13.213 10.908 -5.000 1.00 77.31 80 ASP A N 1
ATOM 678 C CA . ASP A 1 80 ? 13.462 11.510 -3.686 1.00 77.31 80 ASP A CA 1
ATOM 679 C C . ASP A 1 80 ? 13.584 10.434 -2.588 1.00 77.31 80 ASP A C 1
ATOM 681 O O . ASP A 1 80 ? 12.949 9.376 -2.650 1.00 77.31 80 ASP A O 1
ATOM 685 N N . GLU A 1 81 ? 14.401 10.714 -1.576 1.00 79.69 81 GLU A N 1
ATOM 686 C CA . GLU A 1 81 ? 14.639 9.860 -0.410 1.00 79.69 81 GLU A CA 1
ATOM 687 C C . GLU A 1 81 ? 13.327 9.518 0.308 1.00 79.69 81 GLU A C 1
ATOM 689 O O . GLU A 1 81 ? 13.080 8.347 0.600 1.00 79.69 81 GLU A O 1
ATOM 694 N N . GLU A 1 82 ? 12.423 10.496 0.454 1.00 80.62 82 GLU A N 1
ATOM 695 C CA . GLU A 1 82 ? 11.100 10.293 1.062 1.00 80.62 82 GLU A CA 1
ATOM 696 C C . GLU A 1 82 ? 10.283 9.221 0.317 1.00 80.62 82 GLU A C 1
ATOM 698 O O . GLU A 1 82 ? 9.587 8.411 0.938 1.00 80.62 82 GLU A O 1
ATOM 703 N N . PHE A 1 83 ? 10.386 9.161 -1.017 1.00 81.19 83 PHE A N 1
ATOM 704 C CA . PHE A 1 83 ? 9.681 8.143 -1.793 1.00 81.19 83 PHE A CA 1
ATOM 705 C C . PHE A 1 83 ? 10.258 6.749 -1.554 1.00 81.19 83 PHE A C 1
ATOM 707 O O . PHE A 1 83 ? 9.505 5.790 -1.366 1.00 81.19 83 PHE A O 1
ATOM 714 N N . ARG A 1 84 ? 11.590 6.633 -1.528 1.00 80.94 84 ARG A N 1
ATOM 715 C CA . ARG A 1 84 ? 12.278 5.355 -1.293 1.00 80.94 84 ARG A CA 1
ATOM 716 C C . ARG A 1 84 ? 11.963 4.805 0.096 1.00 80.94 84 ARG A C 1
ATOM 718 O O . ARG A 1 84 ? 11.625 3.625 0.216 1.00 80.94 84 ARG A O 1
ATOM 725 N N . ASP A 1 85 ? 11.992 5.657 1.115 1.00 82.50 85 ASP A N 1
ATOM 726 C CA . ASP A 1 85 ? 11.600 5.289 2.476 1.00 82.50 85 ASP A CA 1
ATOM 727 C C . ASP A 1 85 ? 10.126 4.885 2.547 1.00 82.50 85 ASP A C 1
ATOM 729 O O . ASP A 1 85 ? 9.788 3.860 3.141 1.00 82.50 85 ASP A O 1
ATOM 733 N N . GLY A 1 86 ? 9.244 5.608 1.851 1.00 83.94 86 GLY A N 1
ATOM 734 C CA . GLY A 1 86 ? 7.831 5.251 1.749 1.00 83.94 86 GLY A CA 1
ATOM 735 C C . GLY A 1 86 ? 7.596 3.867 1.130 1.00 83.94 86 GLY A C 1
ATOM 736 O O . GLY A 1 86 ? 6.774 3.095 1.633 1.00 83.94 86 GLY A O 1
ATOM 737 N N . VAL A 1 87 ? 8.326 3.517 0.066 1.00 84.06 87 VAL A N 1
ATOM 738 C CA . VAL A 1 87 ? 8.266 2.182 -0.561 1.00 84.06 87 VAL A CA 1
ATOM 739 C C . VAL A 1 87 ? 8.785 1.106 0.394 1.00 84.06 87 VAL A C 1
ATOM 741 O O . VAL A 1 87 ? 8.138 0.067 0.561 1.00 84.06 87 VAL A O 1
ATOM 744 N N . ARG A 1 88 ? 9.914 1.359 1.065 1.00 83.00 88 ARG A N 1
ATOM 745 C CA . ARG A 1 88 ? 10.485 0.462 2.080 1.00 83.00 88 ARG A CA 1
ATOM 746 C C . ARG A 1 88 ? 9.492 0.194 3.214 1.00 83.00 88 ARG A C 1
ATOM 748 O O . ARG A 1 88 ? 9.257 -0.966 3.563 1.00 83.00 88 ARG A O 1
ATOM 755 N N . ASP A 1 89 ? 8.880 1.238 3.759 1.00 85.44 89 ASP A N 1
ATOM 756 C CA . ASP A 1 89 ? 7.908 1.135 4.847 1.00 85.44 89 ASP A CA 1
ATOM 757 C C . ASP A 1 89 ? 6.622 0.427 4.408 1.00 85.44 89 ASP A C 1
ATOM 759 O O . ASP A 1 89 ? 6.068 -0.383 5.161 1.00 85.44 89 ASP A O 1
ATOM 763 N N . ALA A 1 90 ? 6.166 0.661 3.173 1.00 85.88 90 ALA A N 1
ATOM 764 C CA . ALA A 1 90 ? 5.029 -0.049 2.597 1.00 85.88 90 ALA A CA 1
ATOM 765 C C . ALA A 1 90 ? 5.300 -1.558 2.493 1.00 85.88 90 ALA A C 1
ATOM 767 O O . ALA A 1 90 ? 4.471 -2.365 2.925 1.00 85.88 90 ALA A O 1
ATOM 768 N N . LEU A 1 91 ? 6.475 -1.954 1.993 1.00 83.25 91 LEU A N 1
ATOM 769 C CA . LEU A 1 91 ? 6.887 -3.359 1.931 1.00 83.25 91 LEU A CA 1
ATOM 770 C C . LEU A 1 91 ? 6.965 -3.980 3.330 1.00 83.25 91 LEU A C 1
ATOM 772 O O . LEU A 1 91 ? 6.392 -5.046 3.564 1.00 83.25 91 LEU A O 1
ATOM 776 N N . ALA A 1 92 ? 7.596 -3.298 4.289 1.00 80.31 92 ALA A N 1
ATOM 777 C CA . ALA A 1 92 ? 7.684 -3.763 5.672 1.00 80.31 92 ALA A CA 1
ATOM 778 C C . ALA A 1 92 ? 6.295 -3.943 6.316 1.00 80.31 92 ALA A C 1
ATOM 780 O O . ALA A 1 92 ? 6.049 -4.934 7.015 1.00 80.31 92 ALA A O 1
ATOM 781 N N . PHE A 1 93 ? 5.364 -3.018 6.061 1.00 83.62 93 PHE A N 1
ATOM 782 C CA . PHE A 1 93 ? 3.978 -3.113 6.514 1.00 83.62 93 PHE A CA 1
ATOM 783 C C . PHE A 1 93 ? 3.261 -4.337 5.927 1.00 83.62 93 PHE A C 1
ATOM 785 O O . PHE A 1 93 ? 2.643 -5.099 6.678 1.00 83.62 93 PHE A O 1
ATOM 792 N N . LEU A 1 94 ? 3.370 -4.556 4.613 1.00 83.44 94 LEU A N 1
ATOM 793 C CA . LEU A 1 94 ? 2.739 -5.689 3.931 1.00 83.44 94 LEU A CA 1
ATOM 794 C C . LEU A 1 94 ? 3.304 -7.025 4.424 1.00 83.44 94 LEU A C 1
ATOM 796 O O . LEU A 1 94 ? 2.532 -7.898 4.826 1.00 83.44 94 LEU A O 1
ATOM 800 N N . LEU A 1 95 ? 4.634 -7.151 4.496 1.00 77.88 95 LEU A N 1
ATOM 801 C CA . LEU A 1 95 ? 5.333 -8.335 5.011 1.00 77.88 95 LEU A CA 1
ATOM 802 C C . LEU A 1 95 ? 4.933 -8.647 6.460 1.00 77.88 95 LEU A C 1
ATOM 804 O O . LEU A 1 95 ? 4.708 -9.802 6.835 1.00 77.88 95 LEU A O 1
ATOM 808 N N . ARG A 1 96 ? 4.779 -7.614 7.295 1.00 76.06 96 ARG A N 1
ATOM 809 C CA . ARG A 1 96 ? 4.263 -7.779 8.658 1.00 76.06 96 ARG A CA 1
ATOM 810 C C . ARG A 1 96 ? 2.823 -8.300 8.662 1.00 76.06 96 ARG A C 1
ATOM 812 O O . ARG A 1 96 ? 2.502 -9.135 9.507 1.00 76.06 96 ARG A O 1
ATOM 819 N N . GLY A 1 97 ? 1.975 -7.817 7.755 1.00 74.56 97 GLY A N 1
ATOM 820 C CA . GLY A 1 97 ? 0.569 -8.213 7.635 1.00 74.56 97 GLY A CA 1
ATOM 821 C C . GLY A 1 97 ? 0.370 -9.686 7.272 1.00 74.56 97 GLY A C 1
ATOM 822 O O . GLY A 1 97 ? -0.515 -10.333 7.827 1.00 74.56 97 GLY A O 1
ATOM 823 N N . ILE A 1 98 ? 1.229 -10.235 6.413 1.00 73.75 98 ILE A N 1
ATOM 824 C CA . ILE A 1 98 ? 1.208 -11.657 6.020 1.00 73.75 98 ILE A CA 1
ATOM 825 C C . ILE A 1 98 ? 1.918 -12.582 7.025 1.00 73.75 98 ILE A C 1
ATOM 827 O O . ILE A 1 98 ? 1.992 -13.787 6.810 1.00 73.75 98 ILE A O 1
ATOM 831 N N . GLY A 1 99 ? 2.417 -12.044 8.145 1.00 62.94 99 GLY A N 1
ATOM 832 C CA . GLY A 1 99 ? 2.959 -12.849 9.240 1.00 62.94 99 GLY A CA 1
ATOM 833 C C . GLY A 1 99 ? 4.424 -13.265 9.083 1.00 62.94 99 GLY A C 1
ATOM 834 O O . GLY A 1 99 ? 4.855 -14.193 9.765 1.00 62.94 99 GLY A O 1
ATOM 835 N N . VAL A 1 100 ? 5.221 -12.560 8.267 1.00 60.25 100 VAL A N 1
ATOM 836 C CA . VAL A 1 100 ? 6.650 -12.877 8.049 1.00 60.25 100 VAL A CA 1
ATOM 837 C C . VAL A 1 100 ? 7.435 -12.942 9.364 1.00 60.25 100 VAL A C 1
ATOM 839 O O . VAL A 1 100 ? 8.277 -13.811 9.518 1.00 60.25 100 VAL A O 1
ATOM 842 N N . ARG A 1 101 ? 7.115 -12.124 10.379 1.00 51.97 101 ARG A N 1
ATOM 843 C CA . ARG A 1 101 ? 7.767 -12.212 11.707 1.00 51.97 101 ARG A CA 1
ATOM 844 C C . ARG A 1 101 ? 7.527 -13.533 12.447 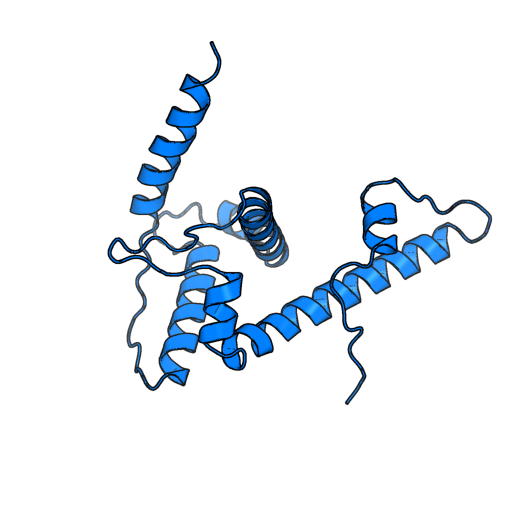1.00 51.97 101 ARG A C 1
ATOM 846 O O . ARG A 1 101 ? 8.362 -13.916 13.260 1.00 51.97 101 ARG A O 1
ATOM 853 N N . THR A 1 102 ? 6.384 -14.176 12.228 1.00 50.53 102 THR A N 1
ATOM 854 C CA . THR A 1 102 ? 6.067 -15.477 12.831 1.00 50.53 102 THR A CA 1
ATOM 855 C C . THR A 1 102 ? 6.803 -16.584 12.086 1.00 50.53 102 THR A C 1
ATOM 857 O O . THR A 1 102 ? 7.391 -17.454 12.714 1.00 50.53 102 THR A O 1
ATOM 860 N N . LEU A 1 103 ? 6.858 -16.475 10.758 1.00 49.31 103 LEU A N 1
ATOM 861 C CA . LEU A 1 103 ? 7.481 -17.471 9.893 1.00 49.31 103 LEU A CA 1
ATOM 862 C C . LEU A 1 103 ? 9.018 -17.408 9.944 1.00 49.31 103 LEU A C 1
ATOM 864 O O . LEU A 1 103 ? 9.638 -18.452 10.050 1.00 49.31 103 LEU A O 1
ATOM 868 N N . VAL A 1 104 ? 9.626 -16.216 10.033 1.00 50.22 104 VAL A N 1
ATOM 869 C CA . VAL A 1 104 ? 11.082 -16.013 10.235 1.00 50.22 104 VAL A CA 1
ATOM 870 C C . VAL A 1 104 ? 11.586 -16.622 11.550 1.00 50.22 104 VAL A C 1
ATOM 872 O O . VAL A 1 104 ? 12.744 -17.007 11.651 1.00 50.22 104 VAL A O 1
ATOM 875 N N . ARG A 1 105 ? 10.729 -16.721 12.575 1.00 49.06 105 ARG A N 1
ATOM 876 C CA . ARG A 1 105 ? 11.081 -17.355 13.855 1.00 49.06 105 ARG A CA 1
ATOM 877 C C . ARG A 1 105 ? 10.974 -18.885 13.807 1.00 49.06 105 ARG A C 1
ATOM 879 O O . ARG A 1 105 ? 11.638 -19.545 14.601 1.00 49.06 105 ARG A O 1
ATOM 886 N N . GLU A 1 106 ? 10.133 -19.430 12.929 1.00 47.47 106 GLU A N 1
ATOM 887 C CA . GLU A 1 106 ? 9.964 -20.878 12.730 1.00 47.47 106 GLU A CA 1
ATOM 888 C C . GLU A 1 106 ? 10.929 -21.441 11.677 1.00 47.47 106 GLU A C 1
ATOM 890 O O . GLU A 1 106 ? 11.378 -22.573 11.819 1.00 47.47 106 GLU A O 1
ATOM 895 N N . SER A 1 107 ? 11.330 -20.643 10.684 1.00 46.69 107 SER A N 1
ATOM 896 C CA . SER A 1 107 ? 12.393 -20.961 9.727 1.00 46.69 107 SER A CA 1
ATOM 897 C C . SER A 1 107 ? 13.775 -20.658 10.322 1.00 46.69 107 SER A C 1
ATOM 899 O O . SER A 1 107 ? 14.530 -19.851 9.789 1.00 46.69 107 SER A O 1
ATOM 901 N N . ALA A 1 108 ? 14.094 -21.291 11.453 1.00 52.06 108 ALA A N 1
ATOM 902 C CA . ALA A 1 108 ? 15.470 -21.429 11.948 1.00 52.06 108 ALA A CA 1
ATOM 903 C C . ALA A 1 108 ? 16.200 -22.605 11.261 1.00 52.06 108 ALA A C 1
ATOM 905 O O . ALA A 1 108 ? 17.154 -23.154 11.806 1.00 52.06 108 ALA A O 1
ATOM 906 N N . ASP A 1 109 ? 15.698 -23.012 10.096 1.00 52.75 109 ASP A N 1
ATOM 907 C CA . ASP A 1 109 ? 16.263 -24.024 9.219 1.00 52.75 109 ASP A CA 1
ATOM 908 C C . ASP A 1 109 ? 16.763 -23.272 7.979 1.00 52.75 109 ASP A C 1
ATOM 910 O O . ASP A 1 109 ? 15.962 -22.695 7.240 1.00 52.75 109 ASP A O 1
ATOM 914 N N . GLU A 1 110 ? 18.083 -23.206 7.796 1.00 53.56 110 GLU A N 1
ATOM 915 C CA . GLU A 1 110 ? 18.765 -22.376 6.781 1.00 53.56 110 GLU A CA 1
ATOM 916 C C . GLU A 1 110 ? 18.427 -22.777 5.331 1.00 53.56 110 GLU A C 1
ATOM 918 O O . GLU A 1 110 ? 18.830 -22.108 4.389 1.00 53.56 110 GLU A O 1
ATOM 923 N N . SER A 1 111 ? 17.690 -23.874 5.128 1.00 52.72 111 SER A N 1
ATOM 924 C CA . SER A 1 111 ? 17.431 -24.470 3.810 1.00 52.72 111 SER A CA 1
ATOM 925 C C . SER A 1 111 ? 16.047 -24.173 3.216 1.00 52.72 111 SER A C 1
ATOM 927 O O . SER A 1 111 ? 15.741 -24.674 2.137 1.00 52.72 111 SER A O 1
ATOM 929 N N . SER A 1 112 ? 15.180 -23.414 3.899 1.00 51.94 112 SER A N 1
ATOM 930 C CA . SER A 1 112 ? 13.856 -23.048 3.366 1.00 51.94 112 SER A CA 1
ATOM 931 C C . SER A 1 112 ? 13.822 -21.578 2.946 1.00 51.94 112 SER A C 1
ATOM 933 O O . SER A 1 112 ? 14.112 -20.732 3.794 1.00 51.94 112 SER A O 1
ATOM 935 N N . PRO A 1 113 ? 13.407 -21.249 1.703 1.00 58.59 113 PRO A N 1
ATOM 936 C CA . PRO A 1 113 ? 13.377 -19.868 1.240 1.00 58.59 113 PRO A CA 1
ATOM 937 C C . PRO A 1 113 ? 12.497 -19.032 2.164 1.00 58.59 113 PRO A C 1
ATOM 939 O O . PRO A 1 113 ? 11.379 -19.438 2.522 1.00 58.59 113 PRO A O 1
ATOM 942 N N . HIS A 1 114 ? 12.997 -17.871 2.576 1.00 66.75 114 HIS A N 1
ATOM 943 C CA . HIS A 1 114 ? 12.267 -16.986 3.466 1.00 66.75 114 HIS A CA 1
ATOM 944 C C . HIS A 1 114 ? 10.935 -16.590 2.822 1.00 66.75 114 HIS A C 1
ATOM 946 O O . HIS A 1 114 ? 10.788 -16.475 1.611 1.00 66.75 114 HIS A O 1
ATOM 952 N N . VAL A 1 115 ? 9.911 -16.348 3.635 1.00 67.00 115 VAL A N 1
ATOM 953 C CA . VAL A 1 115 ? 8.558 -16.048 3.131 1.00 67.00 115 VAL A CA 1
ATOM 954 C C . VAL A 1 115 ? 8.543 -14.863 2.163 1.00 67.00 115 VAL A C 1
ATOM 956 O O . VAL A 1 115 ? 7.795 -14.877 1.190 1.00 67.00 115 VAL A O 1
ATOM 959 N N . ALA A 1 116 ? 9.396 -13.863 2.392 1.00 65.50 116 ALA A N 1
ATOM 960 C CA . ALA A 1 116 ? 9.580 -12.751 1.464 1.00 65.50 116 ALA A CA 1
ATOM 961 C C . ALA A 1 116 ? 10.074 -13.217 0.078 1.00 65.50 116 ALA A C 1
ATOM 963 O O . ALA A 1 116 ? 9.532 -12.764 -0.928 1.00 65.50 116 ALA A O 1
ATOM 964 N N . GLU A 1 117 ? 11.024 -14.154 0.024 1.00 67.44 117 GLU A N 1
ATOM 965 C CA . GLU A 1 117 ? 11.537 -14.753 -1.217 1.00 67.44 117 GLU A CA 1
ATOM 966 C C . GLU A 1 117 ? 10.445 -15.540 -1.934 1.00 67.44 117 GLU A C 1
ATOM 968 O O . GLU A 1 117 ? 10.238 -15.344 -3.123 1.00 67.44 117 GLU A O 1
ATOM 973 N N . GLN A 1 118 ? 9.668 -16.354 -1.214 1.00 71.75 118 GLN A N 1
ATOM 974 C CA . GLN A 1 118 ? 8.563 -17.111 -1.814 1.00 71.75 118 GLN A CA 1
ATOM 975 C C . GLN A 1 118 ? 7.509 -16.188 -2.442 1.00 71.75 118 GLN A C 1
ATOM 977 O O . GLN A 1 118 ? 7.016 -16.451 -3.542 1.00 71.75 118 GLN A O 1
ATOM 982 N N . PHE A 1 119 ? 7.156 -15.090 -1.764 1.00 74.44 119 PHE A N 1
ATOM 983 C CA . PHE A 1 119 ? 6.210 -14.113 -2.305 1.00 74.44 119 PHE A CA 1
ATOM 984 C C . PHE A 1 119 ? 6.781 -13.351 -3.500 1.00 74.44 119 PHE A C 1
ATOM 986 O O . PHE A 1 119 ? 6.047 -13.127 -4.465 1.00 74.44 119 PHE A O 1
ATOM 993 N N . LEU A 1 120 ? 8.063 -12.981 -3.461 1.00 74.19 120 LEU A N 1
ATOM 994 C CA . LEU A 1 120 ? 8.727 -12.312 -4.576 1.00 74.19 120 LEU A CA 1
ATOM 995 C C . LEU A 1 120 ? 8.854 -13.249 -5.786 1.00 74.19 120 LEU A C 1
ATOM 997 O O . LEU A 1 120 ? 8.471 -12.861 -6.884 1.00 74.19 120 LEU A O 1
ATOM 1001 N N . ALA A 1 121 ? 9.265 -14.503 -5.584 1.00 73.31 121 ALA A N 1
ATOM 1002 C CA . ALA A 1 121 ? 9.347 -15.520 -6.631 1.00 73.31 121 ALA A CA 1
ATOM 1003 C C . ALA A 1 121 ? 7.982 -15.756 -7.289 1.00 73.31 121 ALA A C 1
ATOM 1005 O O . ALA A 1 121 ? 7.863 -15.744 -8.514 1.00 73.31 121 ALA A O 1
ATOM 1006 N N . LEU A 1 122 ? 6.920 -15.883 -6.484 1.00 79.44 122 LEU A N 1
ATOM 1007 C CA . LEU A 1 122 ? 5.557 -16.024 -6.992 1.00 79.44 122 LEU A CA 1
ATOM 1008 C C . LEU A 1 122 ? 5.100 -14.789 -7.783 1.00 79.44 122 LEU A C 1
ATOM 1010 O O . LEU A 1 122 ? 4.408 -14.933 -8.794 1.00 79.44 122 LEU A O 1
ATOM 1014 N N . ALA A 1 123 ? 5.445 -13.582 -7.325 1.00 76.62 123 ALA A N 1
ATOM 1015 C CA . ALA A 1 123 ? 5.119 -12.344 -8.027 1.00 76.62 123 ALA A CA 1
ATOM 1016 C C . ALA A 1 123 ? 5.835 -12.266 -9.386 1.00 76.62 123 ALA A C 1
ATOM 1018 O O . ALA A 1 123 ? 5.180 -12.018 -10.399 1.00 76.62 123 ALA A O 1
ATOM 1019 N N . THR A 1 124 ? 7.135 -12.567 -9.426 1.00 73.62 124 THR A N 1
ATOM 1020 C CA . THR A 1 124 ? 7.954 -12.586 -10.648 1.00 73.62 124 THR A CA 1
ATOM 1021 C C . THR A 1 124 ? 7.479 -13.646 -11.641 1.00 73.62 124 THR A C 1
ATOM 1023 O O . THR A 1 124 ? 7.282 -13.343 -12.817 1.00 73.62 124 THR A O 1
ATOM 1026 N N . ALA A 1 125 ? 7.205 -14.871 -11.181 1.00 73.44 125 ALA A N 1
ATOM 1027 C CA . ALA A 1 125 ? 6.700 -15.946 -12.036 1.00 73.44 125 ALA A CA 1
ATOM 1028 C C . ALA A 1 125 ? 5.350 -15.578 -12.676 1.00 73.44 125 ALA A C 1
ATOM 1030 O O . ALA A 1 125 ? 5.134 -15.790 -13.870 1.00 73.44 125 ALA A O 1
ATOM 1031 N N . ARG A 1 126 ? 4.443 -14.969 -11.897 1.00 74.94 126 ARG A N 1
ATOM 1032 C CA . ARG A 1 126 ? 3.160 -14.474 -12.416 1.00 74.94 126 ARG A CA 1
ATOM 1033 C C . ARG A 1 126 ? 3.353 -13.377 -13.457 1.00 74.94 126 ARG A C 1
ATOM 1035 O O . ARG A 1 126 ? 2.655 -13.404 -14.469 1.00 74.94 126 ARG A O 1
ATOM 1042 N N . ALA A 1 127 ? 4.265 -12.435 -13.213 1.00 71.50 127 ALA A N 1
ATOM 1043 C CA . ALA A 1 127 ? 4.593 -11.360 -14.149 1.00 71.50 127 ALA A CA 1
ATOM 1044 C C . ALA A 1 127 ? 5.053 -11.918 -15.502 1.00 71.50 127 ALA A C 1
ATOM 1046 O O . ALA A 1 127 ? 4.471 -11.583 -16.534 1.00 71.50 127 ALA A O 1
ATOM 1047 N N . GLY A 1 128 ? 6.010 -12.851 -15.484 1.00 67.19 128 GLY A N 1
ATOM 1048 C CA . GLY A 1 128 ? 6.536 -13.475 -16.697 1.00 67.19 128 GLY A CA 1
ATOM 1049 C C . GLY A 1 128 ? 5.481 -14.230 -17.507 1.00 67.19 128 GLY A C 1
ATOM 1050 O O . GLY A 1 128 ? 5.397 -14.038 -18.719 1.00 67.19 128 GLY A O 1
ATOM 1051 N N . GLN A 1 129 ? 4.606 -15.000 -16.845 1.00 69.75 129 GLN A N 1
ATOM 1052 C CA . GLN A 1 129 ? 3.526 -15.729 -17.527 1.00 69.75 129 GLN A CA 1
ATOM 1053 C C . GLN A 1 129 ? 2.586 -14.812 -18.324 1.00 69.75 129 GLN A C 1
ATOM 1055 O O . GLN A 1 129 ? 2.117 -15.204 -19.394 1.00 69.75 129 GLN A O 1
ATOM 1060 N N . ARG A 1 130 ? 2.289 -13.602 -17.830 1.00 65.06 130 ARG A N 1
ATOM 1061 C CA . ARG A 1 130 ? 1.401 -12.656 -18.531 1.00 65.06 130 ARG A CA 1
ATOM 1062 C C . ARG A 1 130 ? 2.086 -11.997 -19.729 1.00 65.06 130 ARG A C 1
ATOM 1064 O O . ARG A 1 130 ? 1.437 -11.822 -20.755 1.00 65.06 130 ARG A O 1
ATOM 1071 N N . GLU A 1 131 ? 3.373 -11.687 -19.618 1.00 67.12 131 GLU A N 1
ATOM 1072 C CA . GLU A 1 131 ? 4.199 -11.146 -20.712 1.00 67.12 131 GLU A CA 1
ATOM 1073 C C . GLU A 1 131 ? 4.491 -12.195 -21.812 1.00 67.12 131 GLU A C 1
ATOM 1075 O O . GLU A 1 131 ? 5.177 -11.915 -22.793 1.00 67.12 131 GLU A O 1
ATOM 1080 N N . GLY A 1 132 ? 3.956 -13.417 -21.682 1.00 60.44 132 GLY A N 1
ATOM 1081 C CA . GLY A 1 132 ? 4.128 -14.497 -22.655 1.00 60.44 132 GLY A CA 1
ATOM 1082 C C . GLY A 1 132 ? 5.454 -15.245 -22.517 1.00 60.44 132 GLY A C 1
ATOM 1083 O O . GLY A 1 132 ? 5.770 -16.083 -23.364 1.00 60.44 132 GLY A O 1
ATOM 1084 N N . PHE A 1 133 ? 6.211 -14.987 -21.449 1.00 57.88 133 PHE A N 1
ATOM 1085 C CA . PHE A 1 133 ? 7.395 -15.756 -21.094 1.00 57.88 133 PHE A CA 1
ATOM 1086 C C . PHE A 1 133 ? 6.986 -16.935 -20.202 1.00 57.88 133 PHE A C 1
ATOM 1088 O O . PHE A 1 133 ? 6.386 -16.766 -19.140 1.00 57.88 133 PHE A O 1
ATOM 1095 N N . LEU A 1 134 ? 7.325 -18.158 -20.614 1.00 55.12 134 LEU A N 1
ATOM 1096 C CA . LEU A 1 134 ? 7.297 -19.303 -19.707 1.00 55.12 134 LEU A CA 1
ATOM 1097 C C . LEU A 1 134 ? 8.506 -19.178 -18.780 1.00 55.12 134 LEU A C 1
ATOM 1099 O O . LEU A 1 134 ? 9.632 -19.475 -19.168 1.00 55.12 134 LEU A O 1
ATOM 1103 N N . VAL A 1 135 ? 8.272 -18.656 -17.580 1.00 58.38 135 VAL A N 1
ATOM 1104 C CA . VAL A 1 135 ? 9.275 -18.656 -16.516 1.00 58.38 135 VAL A CA 1
ATOM 1105 C C . VAL A 1 135 ? 9.186 -20.012 -15.826 1.00 58.38 135 VAL A C 1
ATOM 1107 O O . VAL A 1 135 ? 8.270 -20.241 -15.035 1.00 58.38 135 VAL A O 1
ATOM 1110 N N . ASP A 1 136 ? 10.090 -20.918 -16.198 1.00 54.94 136 ASP A N 1
ATOM 1111 C CA . ASP A 1 136 ? 10.107 -22.296 -15.692 1.00 54.94 136 ASP A CA 1
ATOM 1112 C C . ASP A 1 136 ? 10.637 -22.386 -14.251 1.00 54.94 136 ASP A C 1
ATOM 1114 O O . ASP A 1 136 ? 10.209 -23.270 -13.512 1.00 54.94 136 ASP A O 1
ATOM 1118 N N . ASP A 1 137 ? 11.514 -21.463 -13.837 1.00 56.50 137 ASP A N 1
ATOM 1119 C CA . ASP A 1 137 ? 12.063 -21.402 -12.479 1.00 56.50 137 ASP A CA 1
ATOM 1120 C C . ASP A 1 137 ? 12.480 -19.964 -12.107 1.00 56.50 137 ASP A C 1
ATOM 1122 O O . ASP A 1 137 ? 12.937 -19.202 -12.964 1.00 56.50 137 ASP A O 1
ATOM 1126 N N . VAL A 1 138 ? 12.282 -19.571 -10.843 1.00 62.69 138 VAL A N 1
ATOM 1127 C CA . VAL A 1 138 ? 12.716 -18.271 -10.298 1.00 62.69 138 VAL A CA 1
ATOM 1128 C C . VAL A 1 138 ? 13.547 -18.530 -9.048 1.00 62.69 138 VAL A C 1
ATOM 1130 O O . VAL A 1 138 ? 12.993 -18.782 -7.978 1.00 62.69 138 VAL A O 1
ATOM 1133 N N . GLU A 1 139 ? 14.866 -18.424 -9.185 1.00 58.84 139 GLU A N 1
ATOM 1134 C CA . GLU A 1 139 ? 15.812 -18.491 -8.073 1.00 58.84 139 GLU A CA 1
ATOM 1135 C C . GLU A 1 139 ? 16.148 -17.065 -7.609 1.00 58.84 139 GLU A C 1
ATOM 1137 O O . GLU A 1 139 ? 16.507 -16.200 -8.412 1.00 58.84 139 GLU A O 1
ATOM 1142 N N . LEU A 1 140 ? 15.964 -16.790 -6.317 1.00 58.03 140 LEU A N 1
ATOM 1143 C CA . LEU A 1 140 ? 16.262 -15.498 -5.700 1.00 58.03 140 LEU A CA 1
ATOM 1144 C C . LEU A 1 140 ? 17.350 -15.707 -4.651 1.00 58.03 140 LEU A C 1
ATOM 1146 O O . LEU A 1 140 ? 17.093 -16.337 -3.630 1.00 58.03 140 LEU A O 1
ATOM 1150 N N . ASP A 1 141 ? 18.536 -15.156 -4.897 1.00 59.72 141 ASP A N 1
ATOM 1151 C CA . ASP A 1 141 ? 19.641 -15.157 -3.941 1.00 59.72 141 ASP A CA 1
ATOM 1152 C C . ASP A 1 141 ? 19.667 -13.836 -3.154 1.00 59.72 141 ASP A C 1
ATOM 1154 O O . ASP A 1 141 ? 19.805 -12.746 -3.719 1.00 59.72 141 ASP A O 1
ATOM 1158 N N . VAL A 1 142 ? 19.495 -13.931 -1.835 1.00 55.28 142 VAL A N 1
ATOM 1159 C CA . VAL A 1 142 ? 19.442 -12.786 -0.913 1.00 55.28 142 VAL A CA 1
ATOM 1160 C C . VAL A 1 142 ? 20.795 -12.537 -0.230 1.00 55.28 142 VAL A C 1
ATOM 1162 O O . VAL A 1 142 ? 20.987 -11.472 0.367 1.00 55.28 142 VAL A O 1
ATOM 1165 N N . GLU A 1 143 ? 21.774 -13.442 -0.353 1.00 56.03 143 GLU A N 1
ATOM 1166 C CA . GLU A 1 143 ? 23.108 -13.255 0.238 1.00 56.03 143 GLU A CA 1
ATOM 1167 C C . GLU A 1 143 ? 23.839 -12.058 -0.389 1.00 56.03 143 GLU A C 1
ATOM 1169 O O . GLU A 1 143 ? 24.413 -11.243 0.339 1.00 56.03 143 GLU A O 1
ATOM 1174 N N . GLY A 1 144 ? 23.689 -11.840 -1.701 1.00 51.66 144 GLY A N 1
ATOM 1175 C CA . GLY A 1 144 ? 24.230 -10.656 -2.385 1.00 51.66 144 GLY A CA 1
ATOM 1176 C C . GLY A 1 144 ? 23.628 -9.323 -1.909 1.00 51.66 144 GLY A C 1
ATOM 1177 O O . GLY A 1 144 ? 24.308 -8.297 -1.877 1.00 51.66 144 GLY A O 1
ATOM 1178 N N . VAL A 1 145 ? 22.370 -9.319 -1.453 1.00 50.72 145 VAL A N 1
ATOM 1179 C CA . VAL A 1 145 ? 21.708 -8.109 -0.928 1.00 50.72 145 VAL A CA 1
ATOM 1180 C C . VAL A 1 145 ? 22.236 -7.748 0.465 1.00 50.72 145 VAL A C 1
ATOM 1182 O O . VAL A 1 145 ? 22.313 -6.566 0.811 1.00 50.72 145 VAL A O 1
ATOM 1185 N N . GLN A 1 146 ? 22.638 -8.740 1.270 1.00 48.34 146 GLN A N 1
ATOM 1186 C CA . GLN A 1 146 ? 23.212 -8.490 2.594 1.00 48.34 146 GLN A CA 1
ATOM 1187 C C . GLN A 1 146 ? 24.594 -7.834 2.531 1.00 48.34 146 GLN A C 1
ATOM 1189 O O . GLN A 1 146 ? 24.883 -6.986 3.377 1.00 48.34 146 GLN A O 1
ATOM 1194 N N . GLU A 1 147 ? 25.431 -8.176 1.548 1.00 50.94 147 GLU A N 1
ATOM 1195 C CA . GLU A 1 147 ? 26.719 -7.499 1.346 1.00 50.94 147 GLU A CA 1
ATOM 1196 C C . GLU A 1 147 ? 26.521 -6.027 0.959 1.00 50.94 147 GLU A C 1
ATOM 1198 O O . GLU A 1 147 ? 27.075 -5.147 1.620 1.00 50.94 147 GLU A O 1
ATOM 1203 N N . CYS A 1 148 ? 25.621 -5.729 0.014 1.00 44.38 148 CYS A N 1
ATOM 1204 C CA . CYS A 1 148 ? 25.305 -4.346 -0.366 1.00 44.38 148 CYS A CA 1
ATOM 1205 C C . CYS A 1 148 ? 24.677 -3.524 0.777 1.00 44.38 148 CYS A C 1
ATOM 1207 O O . CYS A 1 148 ? 24.942 -2.326 0.911 1.00 44.38 148 CYS A O 1
ATOM 1209 N N . LEU A 1 149 ? 23.836 -4.142 1.616 1.00 45.84 149 LEU A N 1
ATOM 1210 C CA . LEU A 1 149 ? 23.265 -3.479 2.793 1.00 45.84 149 LEU A CA 1
ATOM 1211 C C . LEU A 1 149 ? 24.320 -3.221 3.874 1.00 45.84 149 LEU A C 1
ATOM 1213 O O . LEU A 1 149 ? 24.285 -2.162 4.497 1.00 45.84 149 LEU A O 1
ATOM 1217 N N . ARG A 1 150 ? 25.267 -4.144 4.090 1.00 46.19 150 ARG A N 1
ATOM 1218 C CA . ARG A 1 150 ? 26.379 -3.937 5.034 1.00 46.19 150 ARG A CA 1
ATOM 1219 C C . ARG A 1 150 ? 27.270 -2.781 4.602 1.00 46.19 150 ARG A C 1
ATOM 1221 O O . ARG A 1 150 ? 27.608 -1.953 5.441 1.00 46.19 150 ARG A O 1
ATOM 1228 N N . GLU A 1 151 ? 27.603 -2.683 3.318 1.00 49.97 151 GLU A N 1
ATOM 1229 C CA . GLU A 1 151 ? 28.406 -1.570 2.801 1.00 49.97 151 GLU A CA 1
ATOM 1230 C C . GLU A 1 151 ? 27.700 -0.215 2.962 1.00 49.97 151 GLU A C 1
ATOM 1232 O O . GLU A 1 151 ? 28.330 0.759 3.372 1.00 49.97 151 GLU A O 1
ATOM 1237 N N . ARG A 1 152 ? 26.382 -0.149 2.728 1.00 43.78 152 ARG A N 1
ATOM 1238 C CA . ARG A 1 152 ? 25.597 1.088 2.903 1.00 43.78 152 ARG A CA 1
ATOM 1239 C C . ARG A 1 152 ? 25.399 1.496 4.363 1.00 43.78 152 ARG A C 1
ATOM 1241 O O . ARG A 1 152 ? 25.549 2.669 4.680 1.00 43.78 152 ARG A O 1
ATOM 1248 N N . VAL A 1 153 ? 25.112 0.548 5.256 1.00 48.12 153 VAL A N 1
ATOM 1249 C CA . VAL A 1 153 ? 24.948 0.832 6.696 1.00 48.12 153 VAL A CA 1
ATOM 1250 C C . VAL A 1 153 ? 26.265 1.306 7.324 1.00 48.12 153 VAL A C 1
ATOM 1252 O O . VAL A 1 153 ? 26.252 2.184 8.179 1.00 48.12 153 VAL A O 1
ATOM 1255 N N . LEU A 1 154 ? 27.409 0.777 6.877 1.00 52.19 154 LEU A N 1
ATOM 1256 C CA . LEU A 1 154 ? 28.728 1.223 7.339 1.00 52.19 154 LEU A CA 1
ATOM 1257 C C . LEU A 1 154 ? 29.146 2.583 6.754 1.00 52.19 154 LEU A C 1
ATOM 1259 O O . LEU A 1 154 ? 29.935 3.292 7.379 1.00 52.19 154 LEU A O 1
ATOM 1263 N N . ALA A 1 155 ? 28.625 2.963 5.585 1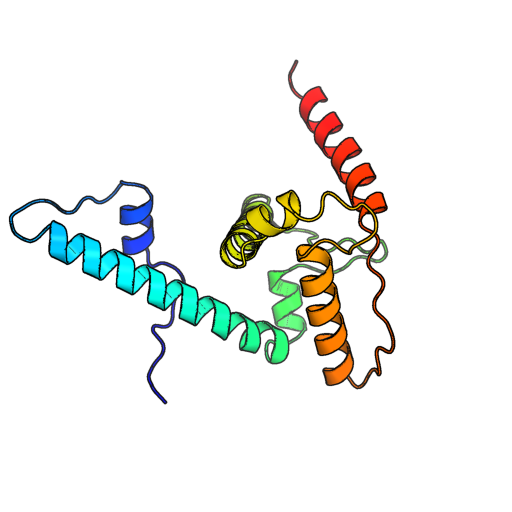.00 52.75 155 ALA A N 1
ATOM 1264 C CA . ALA A 1 155 ? 28.862 4.281 5.003 1.00 52.75 155 ALA A CA 1
ATOM 1265 C C . ALA A 1 155 ? 28.146 5.395 5.792 1.00 52.75 155 ALA A C 1
ATOM 1267 O O . ALA A 1 155 ? 28.760 6.430 6.057 1.00 52.75 155 ALA A O 1
ATOM 1268 N N . ASP A 1 156 ? 26.910 5.162 6.248 1.00 49.94 156 ASP A N 1
ATOM 1269 C CA . ASP A 1 156 ? 26.137 6.140 7.034 1.00 49.94 156 ASP A CA 1
ATOM 1270 C C . ASP A 1 156 ? 26.727 6.407 8.433 1.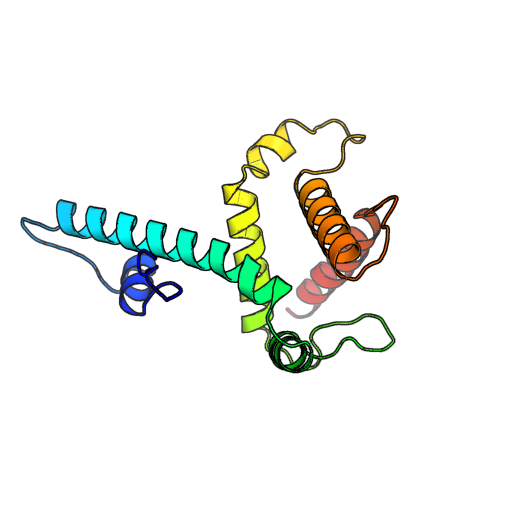00 49.94 156 ASP A C 1
ATOM 1272 O O . ASP A 1 156 ? 26.678 7.537 8.918 1.00 49.94 156 ASP A O 1
ATOM 1276 N N . ASP A 1 157 ? 27.381 5.419 9.055 1.00 50.25 157 ASP A N 1
ATOM 1277 C CA . ASP A 1 157 ? 28.060 5.590 10.355 1.00 50.25 157 ASP A CA 1
ATOM 1278 C C . ASP A 1 157 ? 29.377 6.393 10.262 1.00 50.25 157 ASP A C 1
ATOM 1280 O O . ASP A 1 157 ? 29.926 6.823 11.278 1.00 50.25 157 ASP A O 1
ATOM 1284 N N . SER A 1 158 ? 29.894 6.636 9.052 1.00 52.62 158 SER A N 1
ATOM 1285 C CA . SER A 1 158 ? 31.153 7.369 8.834 1.00 52.62 158 SER A CA 1
ATOM 1286 C C . SER A 1 158 ? 30.978 8.870 8.542 1.00 52.62 158 SER A C 1
ATOM 1288 O O . SER A 1 158 ? 31.969 9.597 8.463 1.00 52.62 158 SER A O 1
ATOM 1290 N N . GLY A 1 159 ? 29.733 9.356 8.438 1.00 46.16 159 GLY A N 1
ATOM 1291 C CA . GLY A 1 159 ? 29.394 10.768 8.196 1.00 46.16 159 GLY A CA 1
ATOM 1292 C C . GLY A 1 159 ? 29.126 11.615 9.449 1.00 46.16 159 GLY A C 1
ATOM 1293 O O . GLY A 1 159 ? 28.810 12.798 9.326 1.00 46.16 159 GLY A O 1
ATOM 1294 N N . GLY A 1 160 ? 29.233 11.036 10.648 1.00 48.19 160 GLY A N 1
ATOM 1295 C CA . GLY A 1 160 ? 28.965 11.708 11.923 1.00 48.19 160 GLY A CA 1
ATOM 1296 C C . GLY A 1 160 ? 30.207 11.869 12.799 1.00 48.19 160 GLY A C 1
ATOM 1297 O O . GLY A 1 160 ? 30.316 11.199 13.824 1.00 48.19 160 GLY A O 1
ATOM 1298 N N . ALA A 1 161 ? 31.126 12.760 12.420 1.00 39.03 161 ALA A N 1
ATOM 1299 C CA . ALA A 1 161 ? 32.188 13.270 13.294 1.00 39.03 161 ALA A CA 1
ATOM 1300 C C . ALA A 1 161 ? 32.455 14.755 13.024 1.00 39.03 161 ALA A C 1
ATOM 1302 O O . ALA A 1 161 ? 32.565 15.126 11.833 1.00 39.03 161 ALA A O 1
#